Protein AF-A0A317AEG8-F1 (afdb_monomer_lite)

Radius of gyration: 23.68 Å; chains: 1; bounding box: 94×26×41 Å

Secondary structure (DSSP, 8-state):
-------------------------TT---EEEESSS-TT-B----TT--SEEEEEEEEES--S-EEEEEEE--TT--S--EEEEEEEE--STT--EEEEEEEEGGG--SSEEEEEEEE-SSSSSPPEEE--SSSSS--EEEE-

pLDDT: mean 77.65, std 17.71, range [32.19, 97.56]

Organism: NCBI:txid45151

Foldseek 3Di:
DDDDDDDDDDPPDDPPPPPPPLPDDLEFDKDKDWDPFDDLDEDDQDLVFQAFDKTKMFMDRFSKDKKWKKKAAAPPQPDDGIWTWDIWIHDDGPDITMTTTPDGSNSHDFDWMFIWIWACSDDNYHTDTPPDDDDDDDRRRHGD

Sequence (144 aa):
MSSRSLLLAVAAGSLSSLVSSQVTDPNAICYSYGLDYMDEGNYFINSLSNEDFAAVSYFKGCNGGNADVLLVAPEEAQGDTEFLCSQIPTTPDEVNQLSTCPIEKSQMQSGHWLLLVIGNNGKDGQPFAWQRGRFHALSDVINI

Structure (mmCIF, N/CA/C/O backbone):
data_AF-A0A317AEG8-F1
#
_entry.id   AF-A0A317AEG8-F1
#
loop_
_atom_site.group_PDB
_atom_site.id
_atom_site.type_symbol
_atom_site.label_atom_id
_atom_site.label_alt_id
_atom_site.label_comp_id
_atom_site.label_asym_id
_atom_site.label_entity_id
_atom_site.label_seq_id
_atom_site.pdbx_PDB_ins_code
_atom_site.Cartn_x
_atom_site.Cartn_y
_atom_site.Cartn_z
_atom_site.occupancy
_atom_site.B_iso_or_equiv
_atom_site.auth_seq_id
_atom_site.auth_comp_id
_atom_site.auth_asym_id
_atom_site.auth_atom_id
_atom_site.pdbx_PDB_model_num
ATOM 1 N N . MET A 1 1 ? 78.434 -15.204 -3.823 1.00 44.84 1 MET A N 1
ATOM 2 C CA . MET A 1 1 ? 77.648 -14.285 -4.674 1.00 44.84 1 MET A CA 1
ATOM 3 C C . MET A 1 1 ? 76.832 -15.110 -5.657 1.00 44.84 1 MET A C 1
ATOM 5 O O . MET A 1 1 ? 77.429 -15.714 -6.530 1.00 44.84 1 MET A O 1
ATOM 9 N N . SER A 1 2 ? 75.513 -15.193 -5.479 1.00 43.41 2 SER A N 1
ATOM 10 C CA . SER A 1 2 ? 74.519 -15.185 -6.567 1.00 43.41 2 SER A CA 1
ATOM 11 C C . SER A 1 2 ? 73.136 -15.314 -5.929 1.00 43.41 2 SER A C 1
ATOM 13 O O . SER A 1 2 ? 72.722 -16.387 -5.499 1.00 43.41 2 SER A O 1
ATOM 15 N N . SER A 1 3 ? 72.490 -14.161 -5.781 1.00 50.00 3 SER A N 1
ATOM 16 C CA . SER A 1 3 ? 71.099 -14.004 -5.368 1.00 50.00 3 SER A CA 1
ATOM 17 C C . SER A 1 3 ? 70.213 -14.315 -6.573 1.00 50.00 3 SER A C 1
ATOM 19 O O . SER A 1 3 ? 70.472 -13.793 -7.658 1.00 50.00 3 SER A O 1
ATOM 21 N N . ARG A 1 4 ? 69.187 -15.159 -6.418 1.00 56.38 4 ARG A N 1
ATOM 22 C CA . ARG A 1 4 ? 68.152 -15.332 -7.447 1.00 56.38 4 ARG A CA 1
ATOM 23 C C . ARG A 1 4 ? 66.779 -15.048 -6.851 1.00 56.38 4 ARG A C 1
ATOM 25 O O . ARG A 1 4 ? 66.237 -15.812 -6.063 1.00 56.38 4 ARG A O 1
ATOM 32 N N . SER A 1 5 ? 66.321 -13.873 -7.254 1.00 52.56 5 SER A N 1
ATOM 33 C CA . SER A 1 5 ? 65.068 -13.167 -7.053 1.00 52.56 5 SER A CA 1
ATOM 34 C C . SER A 1 5 ? 63.806 -14.029 -6.957 1.00 52.56 5 SER A C 1
ATOM 36 O O . SER A 1 5 ? 63.537 -14.864 -7.818 1.00 52.56 5 SER A O 1
ATOM 38 N N . LEU A 1 6 ? 62.993 -13.721 -5.944 1.00 55.75 6 LEU A N 1
ATOM 39 C CA . LEU A 1 6 ? 61.581 -14.085 -5.840 1.00 55.75 6 LEU A CA 1
ATOM 40 C C . LEU A 1 6 ? 60.779 -13.294 -6.883 1.00 55.75 6 LEU A C 1
ATOM 42 O O . LEU A 1 6 ? 60.780 -12.064 -6.862 1.00 55.75 6 LEU A O 1
ATOM 46 N N . LEU A 1 7 ? 60.086 -13.990 -7.783 1.00 54.09 7 LEU A N 1
ATOM 47 C CA . LEU A 1 7 ? 59.075 -13.390 -8.653 1.00 54.09 7 LEU A CA 1
ATOM 48 C C . LEU A 1 7 ? 57.724 -13.471 -7.933 1.00 54.09 7 LEU A C 1
ATOM 50 O O . LEU A 1 7 ? 57.176 -14.559 -7.764 1.00 54.09 7 LEU A O 1
ATOM 54 N N . LEU A 1 8 ? 57.206 -12.325 -7.484 1.00 47.16 8 LEU A N 1
ATOM 55 C CA . LEU A 1 8 ? 55.829 -12.206 -7.007 1.00 47.16 8 LEU A CA 1
ATOM 56 C C . LEU A 1 8 ? 54.879 -12.255 -8.209 1.00 47.16 8 LEU A C 1
ATOM 58 O O . LEU A 1 8 ? 54.932 -11.394 -9.085 1.00 47.16 8 LEU A O 1
ATOM 62 N N . ALA A 1 9 ? 53.989 -13.244 -8.231 1.00 54.31 9 ALA A N 1
ATOM 63 C CA . ALA A 1 9 ? 52.858 -13.269 -9.147 1.00 54.31 9 ALA A CA 1
ATOM 64 C C . ALA A 1 9 ? 51.775 -12.309 -8.628 1.00 54.31 9 ALA A C 1
ATOM 66 O O . ALA A 1 9 ? 51.147 -12.565 -7.602 1.00 54.31 9 ALA A O 1
ATOM 67 N N . VAL A 1 10 ? 51.563 -11.193 -9.326 1.00 57.22 10 VAL A N 1
ATOM 68 C CA . VAL A 1 10 ? 50.418 -10.307 -9.088 1.00 57.22 10 VAL A CA 1
ATOM 69 C C . VAL A 1 10 ? 49.214 -10.912 -9.807 1.00 57.22 10 VAL A C 1
ATOM 71 O O . VAL A 1 10 ? 49.129 -10.868 -11.032 1.00 57.22 10 VAL A O 1
ATOM 74 N N . ALA A 1 11 ? 48.292 -11.510 -9.054 1.00 57.28 11 ALA A N 1
ATOM 75 C CA . ALA A 1 11 ? 46.999 -11.924 -9.582 1.00 57.28 11 ALA A CA 1
ATOM 76 C C . ALA A 1 11 ? 46.115 -10.678 -9.757 1.00 57.28 11 ALA A C 1
ATOM 78 O O . ALA A 1 11 ? 45.561 -10.154 -8.792 1.00 57.28 11 ALA A O 1
ATOM 79 N N . ALA A 1 12 ? 46.009 -10.178 -10.987 1.00 56.47 12 ALA A N 1
ATOM 80 C CA . ALA A 1 12 ? 45.036 -9.155 -11.347 1.00 56.47 12 ALA A CA 1
ATOM 81 C C . ALA A 1 12 ? 43.647 -9.808 -11.448 1.00 56.47 12 ALA A C 1
ATOM 83 O O . ALA A 1 12 ? 43.297 -10.390 -12.472 1.00 56.47 12 ALA A O 1
ATOM 84 N N . GLY A 1 13 ? 42.871 -9.761 -10.363 1.00 57.72 13 GLY A N 1
ATOM 85 C CA . GLY A 1 13 ? 41.457 -10.133 -10.382 1.00 57.72 13 GLY A CA 1
ATOM 86 C C . GLY A 1 13 ? 40.645 -9.054 -11.096 1.00 57.72 13 GLY A C 1
ATOM 87 O O . GLY A 1 13 ? 40.578 -7.917 -10.632 1.00 57.72 13 GLY A O 1
ATOM 88 N N . SER A 1 14 ? 40.042 -9.391 -12.232 1.00 61.47 14 SER A N 1
ATOM 89 C CA . SER A 1 14 ? 39.115 -8.522 -12.954 1.00 61.47 14 SER A CA 1
ATOM 90 C C . SER A 1 14 ? 37.782 -8.433 -12.201 1.00 61.47 14 SER A C 1
ATOM 92 O O . SER A 1 14 ? 36.963 -9.350 -12.231 1.00 61.47 14 SER A O 1
ATOM 94 N N . LEU A 1 15 ? 37.550 -7.304 -11.528 1.00 58.00 15 LEU A N 1
ATOM 95 C CA . LEU A 1 15 ? 36.242 -6.928 -10.990 1.00 58.00 15 LEU A CA 1
ATOM 96 C C . LEU A 1 15 ? 35.315 -6.594 -12.167 1.00 58.00 15 LEU A C 1
ATOM 98 O O . LEU A 1 15 ? 35.334 -5.482 -12.688 1.00 58.00 15 LEU A O 1
ATOM 102 N N . SER A 1 16 ? 34.533 -7.573 -12.618 1.00 56.75 16 SER A N 1
ATOM 103 C CA . SER A 1 16 ? 33.442 -7.330 -13.565 1.00 56.75 16 SER A CA 1
ATOM 104 C C . SER A 1 16 ? 32.272 -6.737 -12.786 1.00 56.75 16 SER A C 1
ATOM 106 O O . SER A 1 16 ? 31.512 -7.460 -12.146 1.00 56.75 16 SER A O 1
ATOM 108 N N . SER A 1 17 ? 32.153 -5.412 -12.784 1.00 56.31 17 SER A N 1
ATOM 109 C CA . SER A 1 17 ? 30.955 -4.728 -12.310 1.00 56.31 17 SER A CA 1
ATOM 110 C C . SER A 1 17 ? 29.792 -5.085 -13.237 1.00 56.31 17 SER A C 1
ATOM 112 O O . SER A 1 17 ? 29.750 -4.674 -14.395 1.00 56.31 17 SER A O 1
ATOM 114 N N . LEU A 1 18 ? 28.844 -5.873 -12.725 1.00 52.25 18 LEU A N 1
ATOM 115 C CA . LEU A 1 18 ? 27.535 -6.077 -13.341 1.00 52.25 18 LEU A CA 1
ATOM 116 C C . LEU A 1 18 ? 26.789 -4.738 -13.294 1.00 52.25 18 LEU A C 1
ATOM 118 O O . LEU A 1 18 ? 26.071 -4.439 -12.343 1.00 52.25 18 LEU A O 1
ATOM 122 N N . VAL A 1 19 ? 27.007 -3.893 -14.298 1.00 52.19 19 VAL A N 1
ATOM 123 C CA . VAL A 1 19 ? 26.157 -2.730 -14.537 1.00 52.19 19 VAL A CA 1
ATOM 124 C C . VAL A 1 19 ? 24.823 -3.279 -15.031 1.00 52.19 19 VAL A C 1
ATOM 126 O O . VAL A 1 19 ? 24.688 -3.653 -16.193 1.00 52.19 19 VAL A O 1
ATOM 129 N N . SER A 1 20 ? 23.842 -3.379 -14.133 1.00 55.69 20 SER A N 1
ATOM 130 C CA . SER A 1 20 ? 22.448 -3.515 -14.543 1.00 55.69 20 SER A CA 1
ATOM 131 C C . SER A 1 20 ? 22.072 -2.210 -15.236 1.00 55.69 20 SER A C 1
ATOM 133 O O . SER A 1 20 ? 21.764 -1.225 -14.569 1.00 55.69 20 SER A O 1
ATOM 135 N N . SER A 1 21 ? 22.142 -2.181 -16.565 1.00 51.12 21 SER A N 1
ATOM 136 C CA . SER A 1 21 ? 21.586 -1.096 -17.370 1.00 51.12 21 SER A CA 1
ATOM 137 C C . SER A 1 21 ? 20.081 -1.052 -17.115 1.00 51.12 21 SER A C 1
ATOM 139 O O . SER A 1 21 ? 19.325 -1.809 -17.716 1.00 51.12 21 SER A O 1
ATOM 141 N N . GLN A 1 22 ? 19.653 -0.227 -16.161 1.00 58.03 22 GLN A N 1
ATOM 142 C CA . GLN A 1 22 ? 18.248 0.094 -15.943 1.00 58.03 22 GLN A CA 1
ATOM 143 C C . GLN A 1 22 ? 17.799 0.850 -17.199 1.00 58.03 22 GLN A C 1
ATOM 145 O O . GLN A 1 22 ? 18.164 2.008 -17.395 1.00 58.03 22 GLN A O 1
ATOM 150 N N . VAL A 1 23 ? 17.130 0.152 -18.116 1.00 60.41 23 VAL A N 1
ATOM 151 C CA . VAL A 1 23 ? 16.538 0.767 -19.305 1.00 60.41 23 VAL A CA 1
ATOM 152 C C . VAL A 1 23 ? 15.349 1.579 -18.812 1.00 60.41 23 VAL A C 1
ATOM 154 O O . VAL A 1 23 ? 14.320 1.011 -18.464 1.00 60.41 23 VAL A O 1
ATOM 157 N N . THR A 1 24 ? 15.514 2.894 -18.724 1.00 68.25 24 THR A N 1
ATOM 158 C CA . THR A 1 24 ? 14.428 3.813 -18.396 1.00 68.25 24 THR A CA 1
ATOM 159 C C . THR A 1 24 ? 13.672 4.154 -19.679 1.00 68.25 24 THR A C 1
ATOM 161 O O . THR A 1 24 ? 14.243 4.708 -20.619 1.00 68.25 24 THR A O 1
ATOM 164 N N . ASP A 1 25 ? 12.389 3.801 -19.749 1.00 73.56 25 ASP A N 1
ATOM 165 C CA . ASP A 1 25 ? 11.492 4.238 -20.818 1.00 73.56 25 ASP A CA 1
ATOM 166 C C . ASP A 1 25 ? 10.695 5.465 -20.335 1.00 73.56 25 ASP A C 1
ATOM 168 O O . ASP A 1 25 ? 9.843 5.343 -19.452 1.00 73.56 25 ASP A O 1
ATOM 172 N N . PRO A 1 26 ? 10.924 6.665 -20.897 1.00 72.00 26 PRO A N 1
ATOM 173 C CA . PRO A 1 26 ? 10.220 7.879 -20.480 1.00 72.00 26 PRO A CA 1
ATOM 174 C C . PRO A 1 26 ? 8.703 7.836 -20.737 1.00 72.00 26 PRO A C 1
ATOM 176 O O . PRO A 1 26 ? 7.970 8.691 -20.236 1.00 72.00 26 PRO A O 1
ATOM 179 N N . ASN A 1 27 ? 8.225 6.851 -21.504 1.00 71.69 27 ASN A N 1
ATOM 180 C CA . ASN A 1 27 ? 6.810 6.593 -21.765 1.00 71.69 27 ASN A CA 1
ATOM 181 C C . ASN A 1 27 ? 6.279 5.359 -21.018 1.00 71.69 27 ASN A C 1
ATOM 183 O O . ASN A 1 27 ? 5.136 4.963 -21.254 1.00 71.69 27 ASN A O 1
ATOM 187 N N . ALA A 1 28 ? 7.075 4.752 -20.130 1.00 75.44 28 ALA A N 1
ATOM 188 C CA . ALA A 1 28 ? 6.650 3.602 -19.346 1.00 75.44 28 ALA A CA 1
ATOM 189 C C . ALA A 1 28 ? 5.420 3.954 -18.507 1.00 75.44 28 ALA A C 1
ATOM 191 O O . ALA A 1 28 ? 5.464 4.820 -17.624 1.00 75.44 28 ALA A O 1
ATOM 192 N N . ILE A 1 29 ? 4.325 3.244 -18.769 1.00 79.38 29 ILE A N 1
ATOM 193 C CA . ILE A 1 29 ? 3.156 3.247 -17.901 1.00 79.38 29 ILE A CA 1
ATOM 194 C C . ILE A 1 29 ? 3.395 2.161 -16.861 1.00 79.38 29 ILE A C 1
ATOM 196 O O . ILE A 1 29 ? 3.258 0.975 -17.154 1.00 79.38 29 ILE A O 1
ATOM 200 N N . CYS A 1 30 ? 3.747 2.586 -15.653 1.00 82.69 30 CYS A N 1
ATOM 201 C CA . CYS A 1 30 ? 3.751 1.703 -14.500 1.00 82.69 30 CYS A CA 1
ATOM 202 C C . CYS A 1 30 ? 2.288 1.362 -14.169 1.00 82.69 30 CYS A C 1
ATOM 204 O O . CYS A 1 30 ? 1.401 2.221 -14.251 1.00 82.69 30 CYS A O 1
ATOM 206 N N . TYR A 1 31 ? 2.023 0.111 -13.818 1.00 84.88 31 TYR A N 1
ATOM 207 C CA . TYR A 1 31 ? 0.738 -0.346 -13.297 1.00 84.88 31 TYR A CA 1
ATOM 208 C C . TYR A 1 31 ? 0.950 -0.903 -11.897 1.00 84.88 31 TYR A C 1
ATOM 210 O O . TYR A 1 31 ? 1.941 -1.593 -11.668 1.00 84.88 31 TYR A O 1
ATOM 218 N N . SER A 1 32 ? 0.013 -0.630 -10.993 1.00 85.75 32 SER A N 1
ATOM 219 C CA . SER A 1 32 ? -0.020 -1.190 -9.644 1.00 85.75 32 SER A CA 1
ATOM 220 C C . SER A 1 32 ? -1.288 -2.008 -9.460 1.00 85.75 32 SER A C 1
ATOM 222 O O . SER A 1 32 ? -2.348 -1.642 -9.973 1.00 85.75 32 SER A O 1
ATOM 224 N N . TYR A 1 33 ? -1.150 -3.120 -8.751 1.00 85.44 33 TYR A N 1
ATOM 225 C CA . TYR A 1 33 ? -2.227 -4.046 -8.446 1.00 85.44 33 TYR A CA 1
ATOM 226 C C . TYR A 1 33 ? -2.096 -4.455 -6.983 1.00 85.44 33 TYR A C 1
ATOM 228 O O . TYR A 1 33 ? -1.061 -5.005 -6.600 1.00 85.44 33 TYR A O 1
ATOM 236 N N . GLY A 1 34 ? -3.124 -4.211 -6.174 1.00 86.06 34 GLY A N 1
ATOM 237 C CA . GLY A 1 34 ? -3.212 -4.834 -4.857 1.00 86.06 34 GLY A CA 1
ATOM 238 C C . GLY A 1 34 ? -3.642 -6.301 -4.975 1.00 86.06 34 GLY A C 1
ATOM 239 O O . GLY A 1 34 ? -4.142 -6.738 -6.014 1.00 86.06 34 GLY A O 1
ATOM 240 N N . LEU A 1 35 ? -3.444 -7.072 -3.906 1.00 84.62 35 LEU A N 1
ATOM 241 C CA . LEU A 1 35 ? -3.867 -8.478 -3.833 1.00 84.62 35 LEU A CA 1
ATOM 242 C C . LEU A 1 35 ? -4.880 -8.761 -2.721 1.00 84.62 35 LEU A C 1
ATOM 244 O O . LEU A 1 35 ? -5.721 -9.641 -2.890 1.00 84.62 35 LEU A O 1
ATOM 248 N N . ASP A 1 36 ? -4.795 -8.045 -1.599 1.00 83.44 36 ASP A N 1
ATOM 249 C CA . ASP A 1 36 ? -5.526 -8.420 -0.383 1.00 83.44 36 ASP A CA 1
ATOM 250 C C . ASP A 1 36 ? -6.927 -7.799 -0.292 1.00 83.44 36 ASP A C 1
ATOM 252 O O . ASP A 1 36 ? -7.846 -8.443 0.213 1.00 83.44 36 ASP A O 1
ATOM 256 N N . TYR A 1 37 ? -7.102 -6.568 -0.788 1.00 80.81 37 TYR A N 1
ATOM 257 C CA . TYR A 1 37 ? -8.302 -5.758 -0.552 1.00 80.81 37 TYR A CA 1
ATOM 258 C C . TYR A 1 37 ? -8.890 -5.187 -1.848 1.00 80.81 37 TYR A C 1
ATOM 260 O O . TYR A 1 37 ? -8.857 -3.991 -2.087 1.00 80.81 37 TYR A O 1
ATOM 268 N N . MET A 1 38 ? -9.427 -6.047 -2.707 1.00 72.44 38 MET A N 1
ATOM 269 C CA . MET A 1 38 ? -9.952 -5.667 -4.023 1.00 72.44 38 MET A CA 1
ATOM 270 C C . MET A 1 38 ? -11.458 -5.331 -4.020 1.00 72.44 38 MET A C 1
ATOM 272 O O . MET A 1 38 ? -12.205 -5.653 -3.095 1.00 72.44 38 MET A O 1
ATOM 276 N N . ASP A 1 39 ? -11.925 -4.718 -5.105 1.00 70.12 39 ASP A N 1
ATOM 277 C CA . ASP A 1 39 ? -13.335 -4.643 -5.513 1.00 70.12 39 ASP A CA 1
ATOM 278 C C . ASP A 1 39 ? -14.322 -4.057 -4.482 1.00 70.12 39 ASP A C 1
ATOM 280 O O . ASP A 1 39 ? -15.490 -4.445 -4.463 1.00 70.12 39 ASP A O 1
ATOM 284 N N . GLU A 1 40 ? -13.873 -3.133 -3.621 1.00 71.00 40 GLU A N 1
ATOM 285 C CA . GLU A 1 40 ? -14.712 -2.506 -2.577 1.00 71.00 40 GLU A CA 1
ATOM 286 C C . GLU A 1 40 ? -15.398 -3.549 -1.663 1.00 71.00 40 GLU A C 1
ATOM 288 O O . GLU A 1 40 ? -16.500 -3.349 -1.142 1.00 71.00 40 GLU A O 1
ATOM 293 N N . GLY A 1 41 ? -14.756 -4.710 -1.501 1.00 72.00 41 GLY A N 1
ATOM 294 C CA . GLY A 1 41 ? -15.254 -5.812 -0.688 1.00 72.00 41 GLY A CA 1
ATOM 295 C C . GLY A 1 41 ? -15.370 -5.464 0.798 1.00 72.00 41 GLY A C 1
ATOM 296 O O . GLY A 1 41 ? -14.909 -4.420 1.257 1.00 72.00 41 GLY A O 1
ATOM 297 N N . ASN A 1 42 ? -15.983 -6.374 1.559 1.00 81.88 42 ASN A N 1
ATOM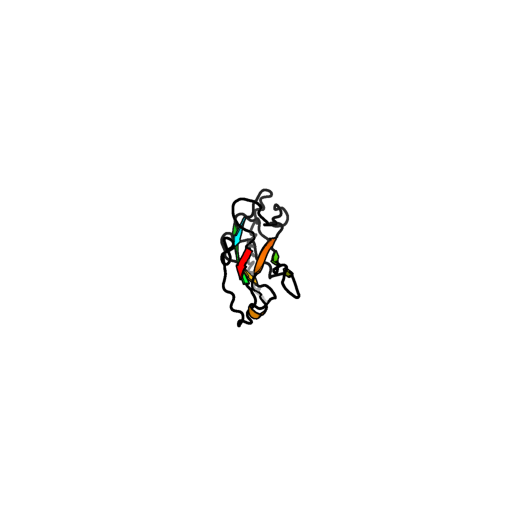 298 C CA . ASN A 1 42 ? -16.011 -6.303 3.021 1.00 81.88 42 ASN A CA 1
ATOM 299 C C . ASN A 1 42 ? -14.982 -7.280 3.588 1.00 81.88 42 ASN A C 1
ATOM 301 O O . ASN A 1 42 ? -15.009 -8.471 3.266 1.00 81.88 42 ASN A O 1
ATOM 305 N N . TYR A 1 43 ? -14.096 -6.774 4.435 1.00 85.56 43 TYR A N 1
ATOM 306 C CA . TYR A 1 43 ? -12.910 -7.457 4.916 1.00 85.56 43 TYR A CA 1
ATOM 307 C C . TYR A 1 43 ? -12.914 -7.515 6.431 1.00 85.56 43 TYR A C 1
ATOM 309 O O . TYR A 1 43 ? -13.010 -6.506 7.116 1.00 85.56 43 TYR A O 1
ATOM 317 N N . PHE A 1 44 ? -12.756 -8.716 6.974 1.00 88.19 44 PHE A N 1
ATOM 318 C CA . PHE A 1 44 ? -12.627 -8.872 8.412 1.00 88.19 44 PHE A CA 1
ATOM 319 C C . PHE A 1 44 ? -11.196 -8.556 8.855 1.00 88.19 44 PHE A C 1
ATOM 321 O O . PHE A 1 44 ? -10.260 -9.281 8.510 1.00 88.19 44 PHE A O 1
ATOM 328 N N . ILE A 1 45 ? -11.046 -7.526 9.688 1.00 89.44 45 ILE A N 1
ATOM 329 C CA . ILE A 1 45 ? -9.814 -7.251 10.426 1.00 89.44 45 ILE A CA 1
ATOM 330 C C . ILE A 1 45 ? -10.001 -7.671 11.883 1.00 89.44 45 ILE A C 1
ATOM 332 O O . ILE A 1 45 ? -10.959 -7.290 12.553 1.00 89.44 45 ILE A O 1
ATOM 336 N N . ASN A 1 46 ? -9.075 -8.489 12.384 1.00 88.56 46 ASN A N 1
ATOM 337 C CA . ASN A 1 46 ? -9.127 -8.959 13.761 1.00 88.56 46 ASN A CA 1
ATOM 338 C C . ASN A 1 46 ? -8.778 -7.823 14.734 1.00 88.56 46 ASN A C 1
ATOM 340 O O . ASN A 1 46 ? -7.600 -7.547 14.964 1.00 88.56 46 ASN A O 1
ATOM 344 N N . SER A 1 47 ? -9.799 -7.247 15.369 1.00 88.19 47 SER A N 1
ATOM 345 C CA . SER A 1 47 ? -9.668 -6.166 16.354 1.00 88.19 47 SER A CA 1
ATOM 346 C C . SER A 1 47 ? -8.937 -6.566 17.646 1.00 88.19 47 SER A C 1
ATOM 348 O O . SER A 1 47 ? -8.703 -5.726 18.508 1.00 88.19 47 SER A O 1
ATOM 350 N N . LEU A 1 48 ? -8.603 -7.847 17.827 1.00 92.50 48 LEU A N 1
ATOM 351 C CA . LEU A 1 48 ? -7.792 -8.333 18.950 1.00 92.50 48 LEU A CA 1
ATOM 352 C C . LEU A 1 48 ? -6.307 -8.487 18.588 1.00 92.50 48 LEU A C 1
ATOM 354 O O . LEU A 1 48 ? -5.522 -8.925 19.427 1.00 92.50 48 LEU A O 1
ATOM 358 N N . SER A 1 49 ? -5.924 -8.198 17.341 1.00 93.69 49 SER A N 1
ATOM 359 C CA . SER A 1 49 ? -4.542 -8.307 16.884 1.00 93.69 49 SER A CA 1
ATOM 360 C C . SER A 1 49 ? -3.794 -6.992 17.073 1.00 93.69 49 SER A C 1
ATOM 362 O O . SER A 1 49 ? -4.218 -5.960 16.565 1.00 93.69 49 SER A O 1
ATOM 364 N N . ASN A 1 50 ? -2.639 -7.059 17.732 1.00 96.31 50 ASN A N 1
ATOM 365 C CA . ASN A 1 50 ? -1.695 -5.940 17.836 1.00 96.31 50 ASN A CA 1
ATOM 366 C C . ASN A 1 50 ? -0.647 -5.979 16.710 1.00 96.31 50 ASN A C 1
ATOM 368 O O . ASN A 1 50 ? 0.425 -5.399 16.829 1.00 96.31 50 ASN A O 1
ATOM 372 N N . GLU A 1 51 ? -0.899 -6.753 15.653 1.00 97.00 51 GLU A N 1
ATOM 373 C CA . GLU A 1 51 ? -0.078 -6.686 14.450 1.00 97.00 51 GLU A CA 1
ATOM 374 C C . GLU A 1 51 ? -0.421 -5.426 13.669 1.00 97.00 51 GLU A C 1
ATOM 376 O O . GLU A 1 51 ? -1.599 -5.085 13.523 1.00 97.00 51 GLU A O 1
ATOM 381 N N . ASP A 1 52 ? 0.603 -4.810 13.094 1.00 96.81 52 ASP A N 1
ATOM 382 C CA . ASP A 1 52 ? 0.436 -3.711 12.157 1.00 96.81 52 ASP A CA 1
ATOM 383 C C . ASP A 1 52 ? -0.416 -4.135 10.954 1.00 96.81 52 ASP A C 1
ATOM 385 O O . ASP A 1 52 ? -0.348 -5.271 10.454 1.00 96.81 52 ASP A O 1
ATOM 389 N N . PHE A 1 53 ? -1.229 -3.204 10.467 1.00 95.44 53 PHE A N 1
ATOM 390 C CA . PHE A 1 53 ? -1.913 -3.368 9.199 1.00 95.44 53 PHE A CA 1
ATOM 391 C C . PHE A 1 53 ? -0.886 -3.479 8.068 1.00 95.44 53 PHE A C 1
ATOM 393 O O . PHE A 1 53 ? 0.093 -2.733 8.003 1.00 95.44 53 PHE A O 1
ATOM 400 N N . ALA A 1 54 ? -1.124 -4.414 7.153 1.00 94.69 54 ALA A N 1
ATOM 401 C CA . ALA A 1 54 ? -0.290 -4.590 5.982 1.00 94.69 54 ALA A CA 1
ATOM 402 C C . ALA A 1 54 ? -1.138 -4.946 4.764 1.00 94.69 54 ALA A C 1
ATOM 404 O O . ALA A 1 54 ? -2.210 -5.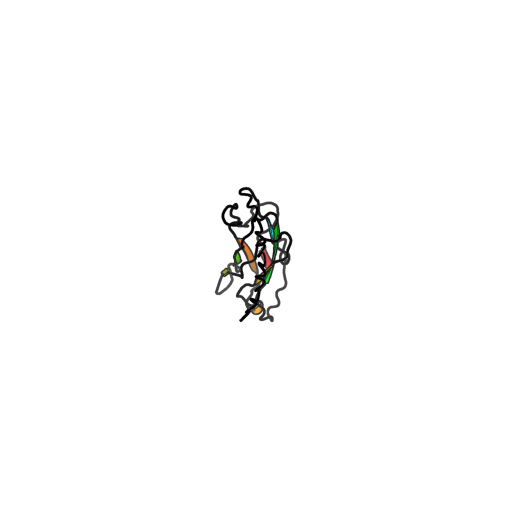546 4.889 1.00 94.69 54 ALA A O 1
ATOM 405 N N . ALA A 1 55 ? -0.621 -4.577 3.600 1.00 92.75 55 ALA A N 1
ATOM 406 C CA . ALA A 1 55 ? -1.221 -4.847 2.306 1.00 92.75 55 ALA A CA 1
ATOM 407 C C . ALA A 1 55 ? -0.136 -5.248 1.305 1.00 92.75 55 ALA A C 1
ATOM 409 O O . ALA A 1 55 ? 0.991 -4.746 1.348 1.00 92.75 55 ALA A O 1
ATOM 410 N N . VAL A 1 56 ? -0.481 -6.163 0.409 1.00 92.75 56 VAL A N 1
ATOM 411 C CA . VAL A 1 56 ? 0.386 -6.655 -0.651 1.00 92.75 56 VAL A CA 1
ATOM 412 C C . VAL A 1 56 ? -0.016 -6.026 -1.974 1.00 92.75 56 VAL A C 1
ATOM 414 O O . VAL A 1 56 ? -1.187 -6.010 -2.355 1.00 92.75 56 VAL A O 1
ATOM 417 N N . SER A 1 57 ? 0.983 -5.541 -2.703 1.00 90.94 57 SER A N 1
ATOM 418 C CA . SER A 1 57 ? 0.840 -5.043 -4.068 1.00 90.94 57 SER A CA 1
ATOM 419 C C . SER A 1 57 ? 1.948 -5.583 -4.966 1.00 90.94 57 SER A C 1
ATOM 421 O O . SER A 1 57 ? 3.037 -5.908 -4.496 1.00 90.94 57 SER A O 1
ATOM 423 N N . TYR A 1 58 ? 1.698 -5.656 -6.268 1.00 91.31 58 TYR A N 1
ATOM 424 C CA . TYR A 1 58 ? 2.735 -5.870 -7.273 1.00 91.31 58 TYR A CA 1
ATOM 425 C C . TYR A 1 58 ? 2.624 -4.828 -8.382 1.00 91.31 58 TYR A C 1
ATOM 427 O O . TYR A 1 58 ? 1.598 -4.166 -8.559 1.00 91.31 58 TYR A O 1
ATOM 435 N N . PHE A 1 59 ? 3.708 -4.689 -9.136 1.00 90.50 59 PHE A N 1
ATOM 436 C CA . PHE A 1 59 ? 3.837 -3.681 -10.175 1.00 90.50 59 PHE A CA 1
ATOM 437 C C . PHE A 1 59 ? 4.169 -4.304 -11.522 1.00 90.50 59 PHE A C 1
ATOM 439 O O . PHE A 1 59 ? 4.649 -5.436 -11.589 1.00 90.50 59 PHE A O 1
ATOM 446 N N . LYS A 1 60 ? 3.893 -3.578 -12.604 1.00 88.44 60 LYS A N 1
ATOM 447 C CA . LYS A 1 60 ? 4.209 -4.018 -13.963 1.00 88.44 60 LYS A CA 1
ATOM 448 C C . LYS A 1 60 ? 4.547 -2.846 -14.869 1.00 88.44 60 LYS A C 1
ATOM 450 O O . LYS A 1 60 ? 3.814 -1.858 -14.883 1.00 88.44 60 LYS A O 1
ATOM 455 N N . GLY A 1 61 ? 5.594 -2.992 -15.677 1.00 85.88 61 GLY A N 1
ATOM 456 C CA . GLY A 1 61 ? 5.995 -2.001 -16.675 1.00 85.88 61 GLY A CA 1
ATOM 457 C C . GLY A 1 61 ? 6.641 -0.754 -16.075 1.00 85.88 61 GLY A C 1
ATOM 458 O O . GLY A 1 61 ? 6.532 0.325 -16.653 1.00 85.88 61 GLY A O 1
ATOM 459 N N . CYS A 1 62 ? 7.270 -0.875 -14.906 1.00 86.69 62 CYS A N 1
ATOM 460 C CA . CYS A 1 62 ? 7.870 0.253 -14.199 1.00 86.69 62 CYS A CA 1
ATOM 461 C C . CYS A 1 62 ? 9.364 0.378 -14.527 1.00 86.69 62 CYS A C 1
ATOM 463 O O . CYS A 1 62 ? 10.057 -0.613 -14.748 1.00 86.69 62 CYS A O 1
ATOM 465 N N . ASN A 1 63 ? 9.885 1.604 -14.518 1.00 85.50 63 ASN A N 1
ATOM 466 C CA . ASN A 1 63 ? 11.299 1.895 -14.789 1.00 85.50 63 ASN A CA 1
ATOM 467 C C . ASN A 1 63 ? 12.220 1.630 -13.586 1.00 85.50 63 ASN A C 1
ATOM 469 O O . ASN A 1 63 ? 13.431 1.829 -13.686 1.00 85.50 63 ASN A O 1
ATOM 473 N N . GLY A 1 64 ? 11.650 1.226 -12.450 1.00 82.31 64 GLY A N 1
ATOM 474 C CA . GLY A 1 64 ? 12.341 1.102 -11.172 1.00 82.31 64 GLY A CA 1
ATOM 475 C C . GLY A 1 64 ? 12.120 2.303 -10.252 1.00 82.31 64 GLY A C 1
ATOM 476 O O . GLY A 1 64 ? 11.697 3.382 -10.665 1.00 82.31 64 GLY A O 1
ATOM 477 N N . GLY A 1 65 ? 12.412 2.095 -8.968 1.00 85.88 65 GLY A N 1
ATOM 478 C CA . GLY A 1 65 ? 12.165 3.052 -7.890 1.00 85.88 65 GLY A CA 1
ATOM 479 C C . GLY A 1 65 ? 11.224 2.489 -6.832 1.00 85.88 65 GLY A C 1
ATOM 480 O O . GLY A 1 65 ? 10.904 1.298 -6.836 1.00 85.88 65 GLY A O 1
ATOM 481 N N . ASN A 1 66 ? 10.768 3.361 -5.940 1.00 89.81 66 ASN A N 1
ATOM 482 C CA . ASN A 1 66 ? 9.903 3.014 -4.822 1.00 89.81 66 ASN A CA 1
ATOM 483 C C . ASN A 1 66 ? 8.571 3.754 -4.943 1.00 89.81 66 ASN A C 1
ATOM 485 O O . ASN A 1 66 ? 8.528 4.884 -5.433 1.00 89.81 66 ASN A O 1
ATOM 489 N N . ALA A 1 67 ? 7.505 3.102 -4.496 1.00 90.06 67 ALA A N 1
ATOM 490 C CA . ALA A 1 67 ? 6.207 3.712 -4.288 1.00 90.06 67 ALA A CA 1
ATOM 491 C C . ALA A 1 67 ? 5.997 3.977 -2.793 1.00 90.06 67 ALA A C 1
ATOM 493 O O . ALA A 1 67 ? 6.301 3.125 -1.952 1.00 90.06 67 ALA A O 1
ATOM 494 N N . ASP A 1 68 ? 5.474 5.157 -2.489 1.00 91.44 68 ASP A N 1
ATOM 495 C CA . ASP A 1 68 ? 4.888 5.507 -1.205 1.00 91.44 68 ASP A CA 1
ATOM 496 C C . ASP A 1 68 ? 3.493 4.890 -1.103 1.00 91.44 68 ASP A C 1
ATOM 498 O O . ASP A 1 68 ? 2.733 4.880 -2.075 1.00 91.44 68 ASP A O 1
ATOM 502 N N . VAL A 1 69 ? 3.153 4.384 0.080 1.00 91.56 69 VAL A N 1
ATOM 503 C CA . VAL A 1 69 ? 1.832 3.823 0.365 1.00 91.56 69 VAL A CA 1
ATOM 504 C C . VAL A 1 69 ? 1.217 4.607 1.514 1.00 91.56 69 VAL A C 1
ATOM 506 O O . VAL A 1 69 ? 1.839 4.751 2.563 1.00 91.56 69 VAL A O 1
ATOM 509 N N . LEU A 1 70 ? 0.014 5.131 1.311 1.00 92.81 70 LEU A N 1
ATOM 510 C CA . LEU A 1 70 ? -0.717 5.927 2.289 1.00 92.81 70 LEU A CA 1
ATOM 511 C C . LEU A 1 70 ? -2.047 5.244 2.589 1.00 92.81 70 LEU A C 1
ATOM 513 O O . LEU A 1 70 ? -2.863 5.051 1.690 1.00 92.81 70 LEU A O 1
ATOM 517 N N . LEU A 1 71 ? -2.258 4.884 3.850 1.00 93.06 71 LEU A N 1
ATOM 518 C CA . LEU A 1 71 ? -3.537 4.393 4.343 1.00 93.06 71 LEU A CA 1
ATOM 519 C C . LEU A 1 71 ? -4.323 5.569 4.926 1.00 93.06 71 LEU A C 1
ATOM 521 O O . LEU A 1 71 ? -3.818 6.288 5.782 1.00 93.06 71 LEU A O 1
ATOM 525 N N . VAL A 1 72 ? -5.556 5.753 4.477 1.00 92.31 72 VAL A N 1
ATOM 526 C CA . VAL A 1 72 ? -6.452 6.830 4.902 1.00 92.31 72 VAL A CA 1
ATOM 527 C C . VAL A 1 72 ? -7.612 6.220 5.676 1.00 92.31 72 VAL A C 1
ATOM 529 O O . VAL A 1 72 ? -8.245 5.270 5.210 1.00 92.31 72 VAL A O 1
ATOM 532 N N . ALA A 1 73 ? -7.865 6.754 6.865 1.00 91.81 73 ALA A N 1
ATOM 533 C CA . ALA A 1 73 ? -8.942 6.324 7.741 1.00 91.81 73 ALA A CA 1
ATOM 534 C C . ALA A 1 73 ? -10.320 6.806 7.248 1.00 91.81 73 ALA A C 1
ATOM 536 O O . ALA A 1 73 ? -10.395 7.788 6.504 1.00 91.81 73 ALA A O 1
ATOM 537 N N . PRO A 1 74 ? -11.415 6.158 7.689 1.00 89.31 74 PRO A N 1
ATOM 538 C CA . PRO A 1 74 ? -12.772 6.643 7.481 1.00 89.31 74 PRO A CA 1
ATOM 539 C C . PRO A 1 74 ? -12.947 8.067 8.008 1.00 89.31 74 PRO A C 1
ATOM 541 O O . PRO A 1 74 ? -12.295 8.462 8.975 1.00 89.31 74 PRO A O 1
ATOM 544 N N . GLU A 1 75 ? -13.874 8.822 7.421 1.00 86.69 75 GLU A N 1
ATOM 545 C CA . GLU A 1 75 ? -14.151 10.209 7.823 1.00 86.69 75 GLU A CA 1
ATOM 546 C C . GLU A 1 75 ? -14.573 10.309 9.300 1.00 86.69 75 GLU A C 1
ATOM 548 O O . GLU A 1 75 ? -14.275 11.290 9.979 1.00 86.69 75 GLU A O 1
ATOM 553 N N . GLU A 1 76 ? -15.222 9.268 9.826 1.00 85.44 76 GLU A N 1
ATOM 554 C CA . GLU A 1 76 ? -15.676 9.191 11.213 1.00 85.44 76 GLU A CA 1
ATOM 555 C C . GLU A 1 76 ? -14.597 8.698 12.193 1.00 85.44 76 GLU A C 1
ATOM 557 O O . GLU A 1 76 ? -14.854 8.619 13.401 1.00 85.44 76 GLU A O 1
ATOM 562 N N . ALA A 1 77 ? -13.403 8.344 11.704 1.00 86.56 77 ALA A N 1
ATOM 563 C CA . ALA A 1 77 ? -12.319 7.867 12.547 1.00 86.56 77 ALA A CA 1
ATOM 564 C C . ALA A 1 77 ? -11.856 8.957 13.522 1.00 86.56 77 ALA A C 1
ATOM 566 O O . ALA A 1 77 ? -11.747 10.140 13.201 1.00 86.56 77 ALA A O 1
ATOM 567 N N . GLN A 1 78 ? -11.562 8.539 14.750 1.00 83.62 78 GLN A N 1
ATOM 568 C CA . GLN A 1 78 ? -11.021 9.418 15.782 1.00 83.62 78 GLN A CA 1
ATOM 569 C C . GLN A 1 78 ? -9.504 9.254 15.841 1.00 83.62 78 GLN A C 1
ATOM 571 O O . GLN A 1 78 ? -9.020 8.131 15.962 1.00 83.62 78 GLN A O 1
ATOM 576 N N . GLY A 1 79 ? -8.772 10.368 15.842 1.00 85.50 79 GLY A N 1
ATOM 577 C CA . GLY A 1 79 ? -7.311 10.371 15.915 1.00 85.50 79 GLY A CA 1
ATOM 578 C C . GLY A 1 79 ? -6.672 10.632 14.556 1.00 85.50 79 GLY A C 1
ATOM 579 O O . GLY A 1 79 ? -7.133 11.505 13.821 1.00 85.50 79 GLY A O 1
ATOM 580 N N . ASP A 1 80 ? -5.590 9.914 14.264 1.00 88.50 80 ASP A N 1
ATOM 581 C CA . ASP A 1 80 ? -4.862 10.059 13.006 1.00 88.50 80 ASP A CA 1
ATOM 582 C C . ASP A 1 80 ? -5.712 9.553 11.833 1.00 88.50 80 ASP A C 1
ATOM 584 O O . ASP A 1 80 ? -6.303 8.474 11.881 1.00 88.50 80 ASP A O 1
ATOM 588 N N . THR A 1 81 ? -5.782 10.359 10.776 1.00 90.81 81 THR A N 1
ATOM 589 C CA . THR A 1 81 ? -6.614 10.090 9.594 1.00 90.81 81 THR A CA 1
ATOM 590 C C . THR A 1 81 ? -5.813 9.552 8.417 1.00 90.81 81 THR A C 1
ATOM 592 O O . THR A 1 81 ? -6.391 9.093 7.438 1.00 90.81 81 THR A O 1
ATOM 595 N N . GLU A 1 82 ? -4.486 9.625 8.485 1.00 92.94 82 GLU A N 1
ATOM 596 C CA . GLU A 1 82 ? -3.576 9.249 7.410 1.00 92.94 82 GLU A CA 1
ATOM 597 C C . GLU A 1 82 ? -2.319 8.602 7.998 1.00 92.94 82 GLU A C 1
ATOM 599 O O . GLU A 1 82 ? -1.688 9.145 8.905 1.00 92.94 82 GLU A O 1
ATOM 604 N N . PHE A 1 83 ? -1.934 7.452 7.453 1.00 95.44 83 PHE A N 1
ATOM 605 C CA . PHE A 1 83 ? -0.806 6.653 7.912 1.00 95.44 83 PHE A CA 1
ATOM 606 C C . PHE A 1 83 ? 0.119 6.374 6.734 1.00 95.44 83 PHE A C 1
ATOM 608 O O . PHE A 1 83 ? -0.225 5.622 5.819 1.00 95.44 83 PHE A O 1
ATOM 615 N N . LEU A 1 84 ? 1.305 6.985 6.747 1.00 96.12 84 LEU A N 1
ATOM 616 C CA . LEU A 1 84 ? 2.335 6.696 5.754 1.00 96.12 84 LEU A CA 1
ATOM 617 C C . LEU A 1 84 ? 2.966 5.336 6.068 1.00 96.12 84 LEU A C 1
ATOM 619 O O . LEU A 1 84 ? 3.638 5.165 7.085 1.00 96.12 84 LEU A O 1
ATOM 623 N N . CYS A 1 85 ? 2.727 4.372 5.191 1.00 96.62 85 CYS A N 1
ATOM 624 C CA . CYS A 1 85 ? 3.213 3.008 5.307 1.00 96.62 85 CYS A CA 1
ATOM 625 C C . CYS A 1 85 ? 4.636 2.877 4.742 1.00 96.62 85 CYS A C 1
ATOM 627 O O . CYS A 1 85 ? 5.189 3.799 4.135 1.00 96.62 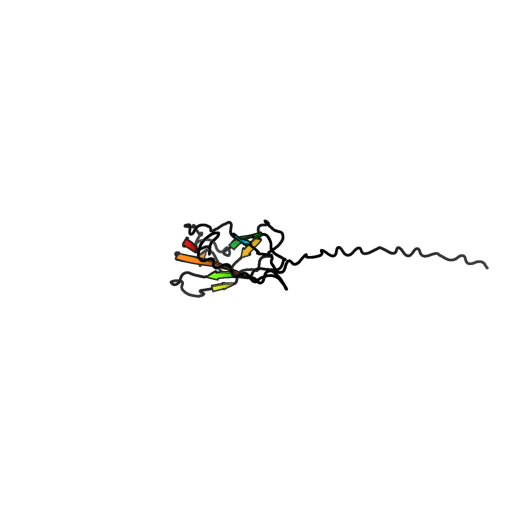85 CYS A O 1
ATOM 629 N N . SER A 1 86 ? 5.253 1.710 4.927 1.00 97.38 86 SER A N 1
ATOM 630 C CA . SER A 1 86 ? 6.575 1.426 4.372 1.00 97.38 86 SER A CA 1
ATOM 631 C C . SER A 1 86 ? 6.566 1.474 2.842 1.00 97.38 86 SER A C 1
ATOM 633 O O . SER A 1 86 ? 5.708 0.864 2.200 1.00 97.38 86 SER A O 1
ATOM 635 N N . GLN A 1 87 ? 7.575 2.125 2.264 1.00 94.56 87 GLN A N 1
ATOM 636 C CA . GLN A 1 87 ? 7.772 2.154 0.817 1.00 94.56 87 GLN A CA 1
ATOM 637 C C . GLN A 1 87 ? 7.995 0.754 0.241 1.00 94.56 87 GLN A C 1
ATOM 639 O O . GLN A 1 87 ? 8.717 -0.060 0.822 1.00 94.56 87 GLN A O 1
ATOM 644 N N . ILE A 1 88 ? 7.459 0.518 -0.954 1.00 94.12 88 ILE A N 1
ATOM 645 C CA . ILE A 1 88 ? 7.597 -0.749 -1.678 1.00 94.12 88 ILE A CA 1
ATOM 646 C C . ILE A 1 88 ? 8.306 -0.543 -3.021 1.00 94.12 88 ILE A C 1
ATOM 648 O O . ILE A 1 88 ? 8.064 0.463 -3.692 1.00 94.12 88 ILE A O 1
ATOM 652 N N . PRO A 1 89 ? 9.214 -1.443 -3.436 1.00 93.69 89 PRO A N 1
ATOM 653 C CA . PRO A 1 89 ? 9.890 -1.312 -4.718 1.00 93.69 89 PRO A CA 1
ATOM 654 C C . PRO A 1 89 ? 8.925 -1.612 -5.874 1.00 93.69 89 PRO A C 1
ATOM 656 O O . PRO A 1 89 ? 8.113 -2.527 -5.811 1.00 93.69 89 PRO A O 1
ATOM 659 N N . THR A 1 90 ? 9.040 -0.861 -6.964 1.00 89.69 90 THR A N 1
ATOM 660 C CA . THR A 1 90 ? 8.195 -1.023 -8.168 1.0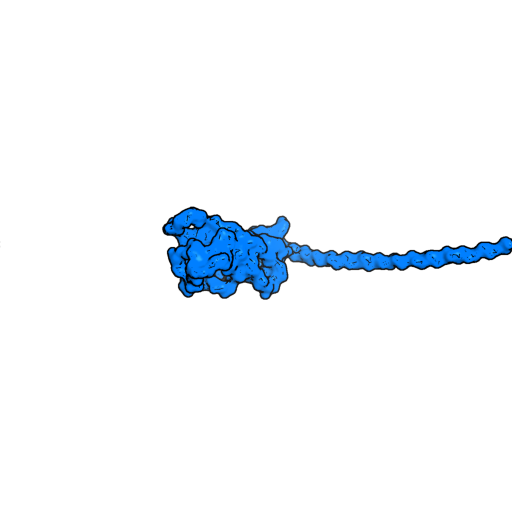0 89.69 90 THR A CA 1
ATOM 661 C C . THR A 1 90 ? 8.717 -2.072 -9.148 1.00 89.69 90 THR A C 1
ATOM 663 O O . THR A 1 90 ? 8.092 -2.350 -10.165 1.00 89.69 90 THR A O 1
ATOM 666 N N . THR A 1 91 ? 9.880 -2.648 -8.854 1.00 90.38 91 THR A N 1
ATOM 667 C CA . THR A 1 91 ? 10.538 -3.686 -9.648 1.00 90.38 91 THR A CA 1
ATOM 668 C C . THR A 1 91 ? 11.191 -4.700 -8.710 1.00 90.38 91 THR A C 1
ATOM 670 O O . THR A 1 91 ? 11.682 -4.291 -7.653 1.00 90.38 91 THR A O 1
ATOM 673 N N . PRO A 1 92 ? 11.322 -5.978 -9.096 1.00 92.19 92 PRO A N 1
ATOM 674 C CA . PRO A 1 92 ? 10.933 -6.557 -10.387 1.00 92.19 92 PRO A CA 1
ATOM 675 C C . PRO A 1 92 ? 9.414 -6.652 -10.590 1.00 92.19 92 PRO A C 1
ATOM 677 O O . PRO A 1 92 ? 8.651 -6.700 -9.627 1.00 92.19 92 PRO A O 1
ATOM 680 N N . ASP A 1 93 ? 9.008 -6.672 -11.860 1.00 90.88 93 ASP A N 1
ATOM 681 C CA . ASP A 1 93 ? 7.612 -6.825 -12.268 1.00 90.88 93 ASP A CA 1
ATOM 682 C C . ASP A 1 93 ? 6.994 -8.103 -11.692 1.00 90.88 93 ASP A C 1
ATOM 684 O O . ASP A 1 93 ? 7.655 -9.138 -11.589 1.00 90.88 93 ASP A O 1
ATOM 688 N N . GLU A 1 94 ? 5.705 -8.024 -11.361 1.00 90.75 94 GLU A N 1
ATOM 689 C CA . GLU A 1 94 ? 4.874 -9.150 -10.919 1.00 90.75 94 GLU A CA 1
ATOM 690 C C . GLU A 1 94 ? 5.416 -9.864 -9.665 1.00 90.75 94 GLU A C 1
ATOM 692 O O . GLU A 1 94 ? 5.057 -11.005 -9.377 1.00 90.75 94 GLU A O 1
ATOM 697 N N . VAL A 1 95 ? 6.257 -9.177 -8.880 1.00 95.69 95 VAL A N 1
ATOM 698 C CA . VAL A 1 95 ? 6.715 -9.646 -7.571 1.00 95.69 95 VAL A CA 1
ATOM 699 C C . VAL A 1 95 ? 5.974 -8.918 -6.465 1.00 95.69 95 VAL A C 1
ATOM 701 O O . VAL A 1 95 ? 6.006 -7.692 -6.374 1.00 95.69 95 VAL A O 1
ATOM 704 N N . ASN A 1 96 ? 5.350 -9.712 -5.599 1.00 95.25 96 ASN A N 1
ATOM 705 C CA . ASN A 1 96 ? 4.604 -9.245 -4.442 1.00 95.25 96 ASN A CA 1
ATOM 706 C C . ASN A 1 96 ? 5.500 -8.457 -3.486 1.00 95.25 96 ASN A C 1
ATOM 708 O O . ASN A 1 96 ? 6.541 -8.947 -3.044 1.00 95.25 96 ASN A O 1
ATOM 712 N N . GLN A 1 97 ? 5.043 -7.265 -3.130 1.00 95.56 97 GLN A N 1
ATOM 713 C CA . GLN A 1 97 ? 5.665 -6.379 -2.163 1.00 95.56 97 GLN A CA 1
ATOM 714 C C . GLN A 1 97 ? 4.692 -6.112 -1.028 1.00 95.56 97 GLN A C 1
ATOM 716 O O . GLN A 1 97 ? 3.524 -5.813 -1.266 1.00 95.56 97 GLN A O 1
ATOM 721 N N . LEU A 1 98 ? 5.186 -6.215 0.200 1.00 95.94 98 LEU A N 1
ATOM 722 C CA . LEU A 1 98 ? 4.409 -5.959 1.402 1.00 95.94 98 LEU A CA 1
ATOM 723 C C . LEU A 1 98 ? 4.660 -4.526 1.873 1.00 95.94 98 LEU A C 1
ATOM 725 O O . LEU A 1 98 ? 5.805 -4.162 2.144 1.00 95.94 98 LEU A O 1
ATOM 729 N N . SER A 1 99 ? 3.596 -3.741 2.007 1.00 95.88 99 SER A N 1
ATOM 730 C CA . SER A 1 99 ? 3.616 -2.460 2.711 1.00 95.88 99 SER A CA 1
ATOM 731 C C . SER A 1 99 ? 3.012 -2.623 4.102 1.00 95.88 99 SER A C 1
ATOM 733 O O . SER A 1 99 ? 1.896 -3.129 4.217 1.00 95.88 99 SER A O 1
ATOM 735 N N . THR A 1 100 ? 3.718 -2.168 5.136 1.00 97.56 100 THR A N 1
ATOM 736 C CA . THR A 1 100 ? 3.262 -2.170 6.535 1.00 97.56 100 THR A CA 1
ATOM 737 C C . THR A 1 100 ? 2.987 -0.743 6.993 1.00 97.56 100 THR A C 1
ATOM 739 O O . THR A 1 100 ? 3.821 0.141 6.794 1.00 97.56 100 THR A O 1
ATOM 742 N N . CYS A 1 101 ? 1.826 -0.511 7.598 1.00 96.62 101 CYS A N 1
ATOM 743 C CA . CYS A 1 101 ? 1.378 0.797 8.065 1.00 96.62 101 CYS A CA 1
ATOM 744 C C . CYS A 1 101 ? 1.505 0.892 9.592 1.00 96.62 101 CYS A C 1
ATOM 746 O O . CYS A 1 101 ? 1.237 -0.097 10.269 1.00 96.62 101 CYS A O 1
ATOM 748 N N . PRO A 1 102 ? 1.871 2.058 10.155 1.00 96.31 102 PRO A N 1
ATOM 749 C CA . PRO A 1 102 ? 2.065 2.239 11.596 1.00 96.31 102 PRO A CA 1
ATOM 750 C C . PRO A 1 102 ? 0.727 2.387 12.349 1.00 96.31 102 PRO A C 1
ATOM 752 O O . PRO A 1 102 ? 0.495 3.377 13.038 1.00 96.31 102 PRO A O 1
ATOM 755 N N . ILE A 1 103 ? -0.166 1.415 12.175 1.00 94.69 103 ILE A N 1
ATOM 756 C CA . ILE A 1 103 ? -1.445 1.286 12.870 1.00 94.69 103 ILE A CA 1
ATOM 757 C C . ILE A 1 103 ? -1.677 -0.192 13.165 1.00 94.69 103 ILE A C 1
ATOM 759 O O . ILE A 1 103 ? -1.615 -1.033 12.266 1.00 94.69 103 ILE A O 1
ATOM 763 N N . GLU A 1 104 ? -1.966 -0.513 14.422 1.00 95.56 104 GLU A N 1
ATOM 764 C CA . GLU A 1 104 ? -2.313 -1.878 14.804 1.00 95.56 104 GLU A CA 1
ATOM 765 C C . GLU A 1 104 ? -3.725 -2.216 14.311 1.00 95.56 104 GLU A C 1
ATOM 767 O O . GLU A 1 104 ? -4.641 -1.392 14.355 1.00 95.56 104 GLU A O 1
ATOM 772 N N . LYS A 1 105 ? -3.954 -3.467 13.910 1.00 92.88 105 LYS A N 1
ATOM 773 C CA . LYS A 1 105 ? -5.288 -3.956 13.514 1.00 92.88 105 LYS A CA 1
ATOM 774 C C . LYS A 1 105 ? -6.347 -3.744 14.607 1.00 92.88 105 LYS A C 1
ATOM 776 O O . LYS A 1 105 ? -7.514 -3.534 14.293 1.00 92.88 105 LYS A O 1
ATOM 781 N N . SER A 1 106 ? -5.947 -3.763 15.878 1.00 93.19 106 SER A N 1
ATOM 782 C CA . SER A 1 106 ? -6.789 -3.477 17.048 1.00 93.19 106 SER A CA 1
ATOM 783 C C . SER A 1 106 ? -7.286 -2.029 17.125 1.00 93.19 106 SER A C 1
ATOM 785 O O . SER A 1 106 ? -8.294 -1.759 17.777 1.00 93.19 106 SER A O 1
ATOM 787 N N . GLN A 1 107 ? -6.593 -1.103 16.460 1.00 92.56 107 GLN A N 1
ATOM 788 C CA . GLN A 1 107 ? -6.904 0.327 16.426 1.00 92.56 107 GLN A CA 1
ATOM 789 C C . GLN A 1 107 ? -7.773 0.702 15.221 1.00 92.56 107 GLN A C 1
ATOM 791 O O . GLN A 1 107 ? -8.313 1.809 15.166 1.00 92.56 107 GLN A O 1
ATOM 796 N N . MET A 1 108 ? -7.927 -0.212 14.261 1.00 91.50 108 MET A N 1
ATOM 797 C CA . MET A 1 108 ? -8.787 -0.006 13.104 1.00 91.50 108 MET A CA 1
ATOM 798 C C . MET A 1 108 ? -10.262 -0.071 13.509 1.00 91.50 108 MET A C 1
ATOM 800 O O . MET A 1 108 ? -10.673 -0.863 14.358 1.00 91.50 108 MET A O 1
ATOM 804 N N . GLN A 1 109 ? -11.068 0.775 12.876 1.00 88.81 109 GLN A N 1
ATOM 805 C CA . GLN A 1 109 ? -12.507 0.877 13.098 1.00 88.81 109 GLN A CA 1
ATOM 806 C C . GLN A 1 109 ? -13.244 0.484 11.821 1.00 88.81 109 GLN A C 1
ATOM 808 O O . GLN A 1 109 ? -12.705 0.636 10.723 1.00 88.81 109 GLN A O 1
ATOM 813 N N . SER A 1 110 ? -14.477 0.003 11.964 1.00 87.94 110 SER A N 1
ATOM 814 C CA . SER A 1 110 ? -15.334 -0.257 10.810 1.00 87.94 110 SER A CA 1
ATOM 815 C C . SER A 1 110 ? -15.591 1.015 10.015 1.00 87.94 110 SER A C 1
ATOM 817 O O . SER A 1 110 ? -15.794 2.083 10.592 1.00 87.94 110 SER A O 1
ATOM 819 N N . GLY A 1 111 ? -15.603 0.889 8.693 1.00 87.38 111 GLY A N 1
ATOM 820 C CA . GLY A 1 111 ? -15.786 2.015 7.783 1.00 87.38 111 GLY A CA 1
ATOM 821 C C . GLY A 1 111 ? -14.978 1.874 6.500 1.00 87.38 111 GLY A C 1
ATOM 822 O O . GLY A 1 111 ? -14.359 0.841 6.253 1.00 87.38 111 GLY A O 1
ATOM 823 N N . HIS A 1 112 ? -15.005 2.935 5.695 1.00 88.75 112 HIS A N 1
ATOM 824 C CA . HIS A 1 112 ? -14.338 3.023 4.399 1.00 88.75 112 HIS A CA 1
ATOM 825 C C . HIS A 1 112 ? -12.895 3.516 4.558 1.00 88.75 112 HIS A C 1
ATOM 827 O O . HIS A 1 112 ? -12.653 4.720 4.632 1.00 88.75 112 HIS A O 1
ATOM 833 N N . TRP A 1 113 ? -11.934 2.600 4.597 1.00 89.50 113 TRP A N 1
ATOM 834 C CA . TRP A 1 113 ? -10.514 2.952 4.536 1.00 89.50 113 TRP A CA 1
ATOM 835 C C . TRP A 1 113 ? -10.066 3.057 3.082 1.00 89.50 113 TRP A C 1
ATOM 837 O O . TRP A 1 113 ? -10.555 2.301 2.248 1.00 89.50 113 TRP A O 1
ATOM 847 N N . LEU A 1 114 ? -9.122 3.944 2.765 1.00 88.81 114 LEU A N 1
ATOM 848 C CA . LEU A 1 114 ? -8.518 4.003 1.430 1.00 88.81 114 LEU A CA 1
ATOM 849 C C . LEU A 1 114 ? -7.033 3.674 1.486 1.00 88.81 114 LEU A C 1
ATOM 851 O O . LEU A 1 114 ? -6.300 4.263 2.274 1.00 88.81 114 LEU A O 1
ATOM 855 N N . LEU A 1 115 ? -6.570 2.800 0.596 1.00 88.00 115 LEU A N 1
ATOM 856 C CA . LEU A 1 115 ? -5.144 2.574 0.372 1.00 88.00 115 LEU A CA 1
ATOM 857 C C . LEU A 1 115 ? -4.703 3.256 -0.929 1.00 88.00 115 LEU A C 1
ATOM 859 O O . LEU A 1 115 ? -5.238 2.982 -2.004 1.00 88.00 115 LEU A O 1
ATOM 863 N N . LEU A 1 116 ? -3.730 4.160 -0.833 1.00 87.88 116 LEU A N 1
ATOM 864 C CA . LEU A 1 116 ? -3.195 4.928 -1.955 1.00 87.88 116 LEU A CA 1
ATOM 865 C C . LEU A 1 116 ? -1.746 4.529 -2.220 1.00 87.88 116 LEU A C 1
ATOM 867 O O . LEU A 1 116 ? -0.921 4.561 -1.312 1.00 87.88 116 LEU A O 1
ATOM 871 N N . VAL A 1 117 ? -1.423 4.226 -3.477 1.00 87.81 117 VAL A N 1
ATOM 872 C CA . VAL A 1 117 ? -0.053 3.935 -3.924 1.00 87.81 117 VAL A CA 1
ATOM 873 C C . VAL A 1 117 ? 0.412 5.056 -4.856 1.00 87.81 117 VAL A C 1
ATOM 875 O O . VAL A 1 117 ? -0.223 5.350 -5.874 1.00 87.81 117 VAL A O 1
ATOM 878 N N . ILE A 1 118 ? 1.508 5.721 -4.491 1.00 87.25 118 ILE A N 1
ATOM 879 C CA . ILE A 1 118 ? 1.984 6.967 -5.108 1.00 87.25 118 ILE A CA 1
ATOM 880 C C . ILE A 1 118 ? 3.471 6.833 -5.437 1.00 87.25 118 ILE A C 1
ATOM 882 O O . ILE A 1 118 ? 4.228 6.237 -4.684 1.00 87.25 118 ILE A O 1
ATOM 886 N N . GLY A 1 119 ? 3.932 7.384 -6.556 1.00 84.62 119 GLY A N 1
ATOM 887 C CA . GLY A 1 119 ? 5.350 7.352 -6.900 1.00 84.62 119 GLY A CA 1
ATOM 888 C C . GLY A 1 119 ? 5.664 8.004 -8.237 1.00 84.62 119 GLY A C 1
ATOM 889 O O . GLY A 1 119 ? 4.791 8.372 -9.015 1.00 84.62 119 GLY A O 1
ATOM 890 N N . ASN A 1 120 ? 6.948 8.198 -8.515 1.00 78.19 120 ASN A N 1
ATOM 891 C CA . ASN A 1 120 ? 7.394 8.933 -9.701 1.00 78.19 120 ASN A CA 1
ATOM 892 C C . ASN A 1 120 ? 7.816 8.037 -10.878 1.00 78.19 120 ASN A C 1
ATOM 894 O O . ASN A 1 120 ? 8.214 8.562 -11.911 1.00 78.19 120 ASN A O 1
ATOM 898 N N . ASN A 1 121 ? 7.751 6.708 -10.728 1.00 79.38 121 ASN A N 1
ATOM 899 C CA . ASN A 1 121 ? 8.296 5.745 -11.694 1.00 79.38 121 ASN A CA 1
ATOM 900 C C . ASN A 1 121 ? 9.784 5.991 -12.027 1.00 79.38 121 ASN A C 1
ATOM 902 O O . ASN A 1 121 ? 10.212 5.850 -13.173 1.00 79.38 121 ASN A O 1
ATOM 906 N N . GLY A 1 122 ? 10.575 6.407 -11.036 1.00 72.56 122 GLY A N 1
ATOM 907 C CA . GLY A 1 122 ? 12.000 6.680 -11.201 1.00 72.56 122 GLY A CA 1
ATOM 908 C C . GLY A 1 122 ? 12.305 8.091 -11.718 1.00 72.56 122 GLY A C 1
ATOM 909 O O . GLY A 1 122 ? 11.445 8.961 -11.796 1.00 72.56 122 GLY A O 1
ATOM 910 N N . LYS A 1 123 ? 13.583 8.344 -12.026 1.00 68.06 123 LYS A N 1
ATOM 911 C CA . LYS A 1 123 ? 14.115 9.696 -12.295 1.00 68.06 123 LYS A CA 1
ATOM 912 C C . LYS A 1 123 ? 13.554 10.355 -13.565 1.00 68.06 123 LYS A C 1
ATOM 914 O O . LYS A 1 123 ? 13.441 11.575 -13.593 1.00 68.06 123 LYS A O 1
ATOM 919 N N . ASP A 1 124 ? 13.196 9.548 -14.563 1.00 69.62 124 ASP A N 1
ATOM 920 C CA . ASP A 1 124 ? 12.732 9.996 -15.886 1.00 69.62 124 ASP A CA 1
ATOM 921 C C . ASP A 1 124 ? 11.405 9.328 -16.302 1.00 69.62 124 ASP A C 1
ATOM 923 O O . ASP A 1 124 ? 11.004 9.405 -17.463 1.00 69.62 124 ASP A O 1
ATOM 927 N N . GLY A 1 125 ? 10.743 8.624 -15.378 1.00 66.06 125 GLY A N 1
ATOM 928 C CA . GLY A 1 125 ? 9.456 7.986 -15.635 1.00 66.06 125 GLY A CA 1
ATOM 929 C C . GLY A 1 125 ? 8.286 8.951 -15.485 1.00 66.06 125 GLY A C 1
ATOM 930 O O . GLY A 1 125 ? 8.395 10.021 -14.884 1.00 66.06 125 GLY A O 1
ATOM 931 N N . GLN A 1 126 ? 7.138 8.565 -16.041 1.00 71.62 126 GLN A N 1
ATOM 932 C CA . GLN A 1 126 ? 5.900 9.296 -15.799 1.00 71.62 126 GLN A CA 1
ATOM 933 C C . GLN A 1 126 ? 5.463 9.087 -14.344 1.00 71.62 126 GLN A C 1
ATOM 935 O O . GLN A 1 126 ? 5.364 7.931 -13.915 1.00 71.62 126 GLN A O 1
ATOM 940 N N . PRO A 1 127 ? 5.174 10.161 -13.588 1.00 68.69 127 PRO A N 1
ATOM 941 C CA . PRO A 1 127 ? 4.670 10.014 -12.238 1.00 68.69 127 PRO A CA 1
ATOM 942 C C . PRO A 1 127 ? 3.325 9.296 -12.250 1.00 68.69 127 PRO A C 1
ATOM 944 O O . PRO A 1 127 ? 2.479 9.523 -13.117 1.00 68.69 127 PRO A O 1
ATOM 947 N N . PHE A 1 128 ? 3.124 8.451 -11.251 1.00 68.12 128 PHE A N 1
ATOM 948 C CA . PHE A 1 128 ? 1.858 7.813 -10.967 1.00 68.12 128 PHE A CA 1
ATOM 949 C C . PHE A 1 128 ? 1.366 8.266 -9.591 1.00 68.12 128 PHE A C 1
ATOM 951 O O . PHE A 1 128 ? 2.040 8.185 -8.570 1.00 68.12 128 PHE A O 1
ATOM 958 N N . ALA A 1 129 ? 0.140 8.750 -9.558 1.00 54.31 129 ALA A N 1
ATOM 959 C CA . ALA A 1 129 ? -0.666 8.720 -8.355 1.00 54.31 129 ALA A CA 1
ATOM 960 C C . ALA A 1 129 ? -1.870 7.875 -8.747 1.00 54.31 129 ALA A C 1
ATOM 962 O O . ALA A 1 129 ? -2.699 8.321 -9.547 1.00 54.31 129 ALA A O 1
ATOM 963 N N . TRP A 1 130 ? -1.927 6.618 -8.305 1.00 55.75 130 TRP A N 1
ATOM 964 C CA . TRP A 1 130 ? -3.098 5.798 -8.602 1.00 55.75 130 TRP A CA 1
ATOM 965 C C . TRP A 1 130 ? -4.234 6.198 -7.655 1.00 55.75 130 TRP A C 1
ATOM 967 O O . TRP A 1 130 ? -4.340 5.725 -6.533 1.00 55.75 130 TRP A O 1
ATOM 977 N N . GLN A 1 131 ? -5.091 7.094 -8.146 1.00 45.16 131 GLN A N 1
ATOM 978 C CA . GLN A 1 131 ? -6.467 7.316 -7.696 1.00 45.16 131 GLN A CA 1
ATOM 979 C C . GLN A 1 131 ? -7.342 7.232 -8.952 1.00 45.16 131 GLN A C 1
ATOM 981 O O . GLN A 1 131 ? -7.467 8.207 -9.697 1.00 45.16 131 GLN A O 1
ATOM 986 N N . ARG A 1 132 ? -7.850 6.042 -9.305 1.00 44.62 132 ARG A N 1
ATOM 987 C CA . ARG A 1 132 ? -8.418 5.829 -10.647 1.00 44.62 132 ARG A CA 1
ATOM 988 C C . ARG A 1 132 ? -9.938 6.007 -10.695 1.00 44.62 132 ARG A C 1
ATOM 990 O O . ARG A 1 132 ? -10.708 5.092 -10.425 1.00 44.62 132 ARG A O 1
ATOM 997 N N . GLY A 1 133 ? -10.365 7.173 -11.179 1.00 36.12 133 GLY A N 1
ATOM 998 C CA . GLY A 1 133 ? -11.700 7.378 -11.737 1.00 36.12 133 GLY A CA 1
ATOM 999 C C . GLY A 1 133 ? -11.875 6.617 -13.058 1.00 36.12 133 GLY A C 1
ATOM 1000 O O . GLY A 1 133 ? -11.301 6.994 -14.075 1.00 36.12 133 GLY A O 1
ATOM 1001 N N . ARG A 1 134 ? -12.719 5.578 -13.015 1.00 33.38 134 ARG A N 1
ATOM 1002 C CA . ARG A 1 134 ? -13.261 4.746 -14.111 1.00 33.38 134 ARG A CA 1
ATOM 1003 C C . ARG A 1 134 ? -12.265 3.930 -14.965 1.00 33.38 134 ARG A C 1
ATOM 1005 O O . ARG A 1 134 ? -11.599 4.430 -15.865 1.00 33.38 134 ARG A O 1
ATOM 1012 N N . PHE A 1 135 ? -12.386 2.616 -14.750 1.00 32.19 135 PHE A N 1
ATOM 1013 C CA . PHE A 1 135 ? -11.892 1.449 -15.491 1.00 32.19 135 PHE A CA 1
ATOM 1014 C C . PHE A 1 135 ? -10.420 1.038 -15.271 1.00 32.19 135 PHE A C 1
ATOM 1016 O O . PHE A 1 135 ? -9.493 1.642 -15.812 1.00 32.19 135 PHE A O 1
ATOM 1023 N N . HIS A 1 136 ? -10.310 -0.101 -14.561 1.00 33.31 136 HIS A N 1
ATOM 1024 C CA . HIS A 1 136 ? -9.169 -0.983 -14.251 1.00 33.31 136 HIS A CA 1
ATOM 1025 C C . HIS A 1 136 ? -8.309 -0.585 -13.023 1.00 33.31 136 HIS A C 1
ATOM 1027 O O . HIS A 1 136 ? -7.335 0.147 -13.172 1.00 33.31 136 HIS A O 1
ATOM 1033 N N . ALA A 1 137 ? -8.718 -1.131 -11.856 1.00 37.16 137 ALA A N 1
ATOM 1034 C CA . ALA A 1 137 ? -8.105 -1.175 -10.506 1.00 37.16 137 ALA A CA 1
ATOM 1035 C C . ALA A 1 137 ? -7.875 0.190 -9.804 1.00 37.16 137 ALA A C 1
ATOM 1037 O O . ALA A 1 137 ? -6.960 0.928 -10.157 1.00 37.16 137 ALA A O 1
ATOM 1038 N N . LEU A 1 138 ? -8.867 0.703 -9.057 1.00 43.69 138 LEU A N 1
ATOM 1039 C CA . LEU A 1 138 ? -9.172 0.508 -7.619 1.00 43.69 138 LEU A CA 1
ATOM 1040 C C . LEU A 1 138 ? -8.257 1.336 -6.698 1.00 43.69 138 LEU A C 1
ATOM 1042 O O . LEU A 1 138 ? -7.133 0.969 -6.394 1.00 43.69 138 LEU A O 1
ATOM 1046 N N . SER A 1 139 ? -8.770 2.480 -6.238 1.00 46.69 139 SER A N 1
ATOM 1047 C CA . SER A 1 139 ? -8.576 2.826 -4.833 1.00 46.69 139 SER A CA 1
ATOM 1048 C C . SER A 1 139 ? -9.161 1.668 -4.033 1.00 46.69 139 SER A C 1
ATOM 1050 O O . SER A 1 139 ? -10.355 1.395 -4.184 1.00 46.69 139 SER A O 1
ATOM 1052 N N . ASP A 1 140 ? -8.348 0.974 -3.249 1.00 52.53 140 ASP A N 1
ATOM 1053 C CA . ASP A 1 140 ? -8.858 -0.111 -2.421 1.00 52.53 140 ASP A CA 1
ATOM 1054 C C . ASP A 1 140 ? -9.648 0.536 -1.288 1.00 52.53 140 ASP A C 1
ATOM 1056 O O . ASP A 1 140 ? -9.081 0.998 -0.296 1.00 52.53 140 ASP A O 1
ATOM 1060 N N . VAL A 1 141 ? -10.961 0.663 -1.496 1.00 56.66 141 VAL A N 1
ATOM 1061 C CA . VAL A 1 141 ? -11.889 0.981 -0.419 1.00 56.66 141 VAL A CA 1
ATOM 1062 C C . VAL A 1 141 ? -12.019 -0.289 0.401 1.00 56.66 141 VAL A C 1
ATOM 1064 O O . VAL A 1 141 ? -12.683 -1.245 -0.003 1.00 56.66 141 VAL A O 1
ATOM 1067 N N . ILE A 1 142 ? -11.331 -0.317 1.532 1.00 70.50 142 ILE A N 1
ATOM 1068 C CA . ILE A 1 142 ? -11.378 -1.435 2.460 1.00 70.50 142 ILE A CA 1
ATOM 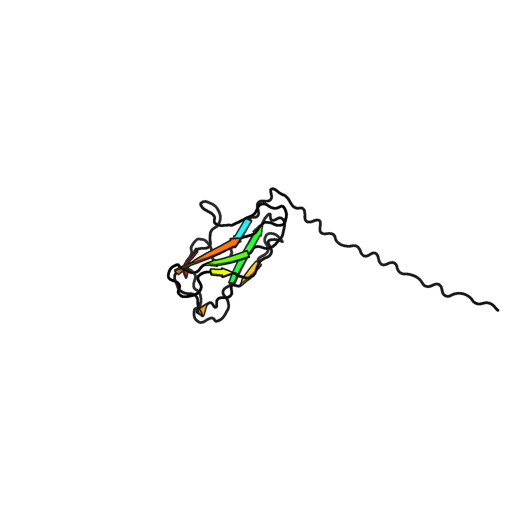1069 C C . ILE A 1 142 ? -12.543 -1.165 3.395 1.00 70.50 142 ILE A C 1
ATOM 1071 O O . ILE A 1 142 ? -12.466 -0.285 4.254 1.00 70.50 142 ILE A O 1
ATOM 1075 N N . ASN A 1 143 ? -13.625 -1.917 3.213 1.00 71.44 143 ASN A N 1
ATOM 1076 C CA . ASN A 1 143 ? -14.744 -1.888 4.143 1.00 71.44 143 ASN A 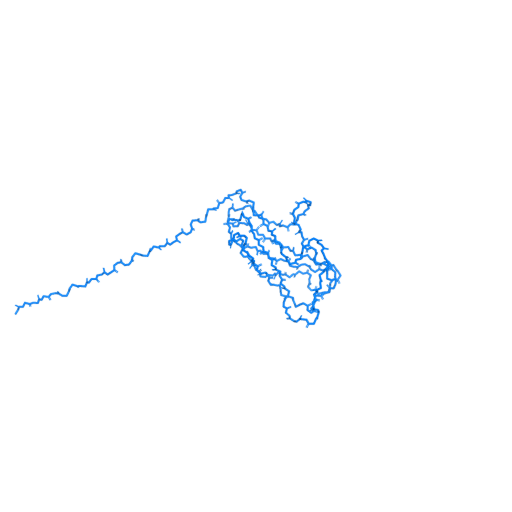CA 1
ATOM 1077 C C . ASN A 1 143 ? -14.462 -2.885 5.256 1.00 71.44 143 ASN A C 1
ATOM 1079 O O . ASN A 1 143 ? -14.470 -4.090 5.005 1.00 71.44 143 ASN A O 1
ATOM 1083 N N . ILE A 1 144 ? -14.179 -2.382 6.454 1.00 75.88 144 ILE A N 1
ATOM 1084 C CA . ILE A 1 144 ? -13.964 -3.208 7.653 1.00 75.88 144 ILE A CA 1
ATOM 1085 C C . ILE A 1 144 ? -15.274 -3.399 8.412 1.00 75.88 144 ILE A C 1
ATOM 1087 O O . ILE A 1 144 ? -15.967 -2.383 8.652 1.00 75.88 144 ILE A O 1
#